Protein AF-A0AAW0XQN6-F1 (afdb_monomer_lite)

Secondary structure (DSSP, 8-state):
-HHHHHHHHHHHHHHHTS-------GGGSS--S--------TTTS-GGG-GGGTT----------SEEEE--SHHHHHHHHHHHHHHHHTT----EEEE-SSSSTT-

Foldseek 3Di:
DVVVVVVVVVVVVVVVPPDDPPPPPPVPPPCVDVPPDPDPDCVVPPLVPDPVCPPPDPDDDDDDFPEEAEALPPVRVVVQVVVVVVCVVVVHDGGYHYHHPDPDRPD

Organism: Cherax quadricarinatus (NCBI:txid27406)

Structure (mmCIF, N/CA/C/O backbone):
data_AF-A0AAW0XQN6-F1
#
_entry.id   AF-A0AAW0XQN6-F1
#
loop_
_atom_site.group_PDB
_atom_site.id
_atom_site.type_symbol
_atom_site.label_atom_id
_atom_site.label_alt_id
_atom_site.label_comp_id
_atom_site.label_asym_id
_atom_site.label_entity_id
_atom_site.label_seq_id
_atom_site.pdbx_PDB_ins_code
_atom_site.Cartn_x
_atom_site.Cartn_y
_atom_site.Cartn_z
_atom_site.occupancy
_atom_site.B_iso_or_equiv
_atom_site.auth_seq_id
_atom_site.auth_comp_id
_atom_site.auth_asym_id
_atom_site.auth_atom_id
_atom_site.pdbx_PDB_model_num
ATOM 1 N N . GLU A 1 1 ? 41.797 32.176 -82.105 1.00 59.88 1 GLU A N 1
ATOM 2 C CA . GLU A 1 1 ? 40.686 32.447 -81.159 1.00 59.88 1 GLU A CA 1
ATOM 3 C C . GLU A 1 1 ? 39.973 31.175 -80.688 1.00 59.88 1 GLU A C 1
ATOM 5 O O . GLU A 1 1 ? 39.744 31.022 -79.495 1.00 59.88 1 GLU A O 1
ATOM 10 N N . THR A 1 2 ? 39.721 30.202 -81.564 1.00 58.38 2 THR A N 1
ATOM 11 C CA . THR A 1 2 ? 39.067 28.918 -81.231 1.00 58.38 2 THR A CA 1
ATOM 12 C C . THR A 1 2 ? 39.858 27.998 -80.285 1.00 58.38 2 THR A C 1
ATOM 14 O O . THR A 1 2 ? 39.255 27.305 -79.468 1.00 58.38 2 THR A O 1
ATOM 17 N N . THR A 1 3 ? 41.195 28.023 -80.306 1.00 62.00 3 THR A N 1
ATOM 18 C CA . THR A 1 3 ? 42.032 27.161 -79.442 1.00 62.00 3 THR A CA 1
ATOM 19 C C . THR A 1 3 ? 41.991 27.561 -77.962 1.00 62.00 3 THR A C 1
ATOM 21 O O . THR A 1 3 ? 42.016 26.703 -77.084 1.00 62.00 3 THR A O 1
ATOM 24 N N . ILE A 1 4 ? 41.879 28.862 -77.672 1.00 65.88 4 ILE A N 1
ATOM 25 C CA . ILE A 1 4 ? 41.825 29.388 -76.296 1.00 65.88 4 ILE A CA 1
ATOM 26 C C . ILE A 1 4 ? 40.468 29.065 -75.656 1.00 65.88 4 ILE A C 1
ATOM 28 O O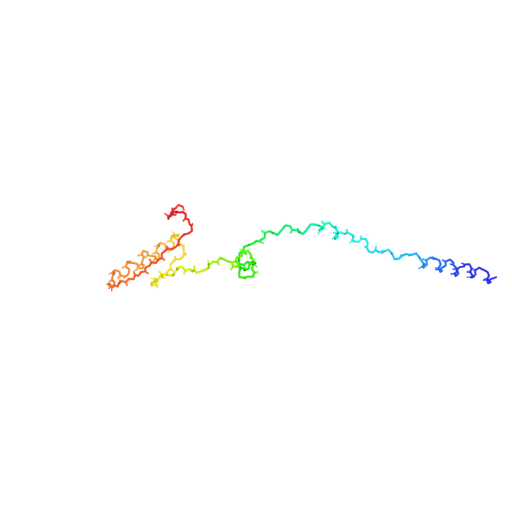 . ILE A 1 4 ? 40.409 28.695 -74.483 1.00 65.88 4 ILE A O 1
ATOM 32 N N . MET A 1 5 ? 39.384 29.120 -76.438 1.00 63.94 5 MET A N 1
ATOM 33 C CA . MET A 1 5 ? 38.059 28.692 -75.982 1.00 63.94 5 MET A CA 1
ATOM 34 C C . MET A 1 5 ? 38.003 27.188 -75.694 1.00 63.94 5 MET A C 1
ATOM 36 O O . MET A 1 5 ? 37.451 26.795 -74.670 1.00 63.94 5 MET A O 1
ATOM 40 N N . ALA A 1 6 ? 38.621 26.348 -76.532 1.00 66.38 6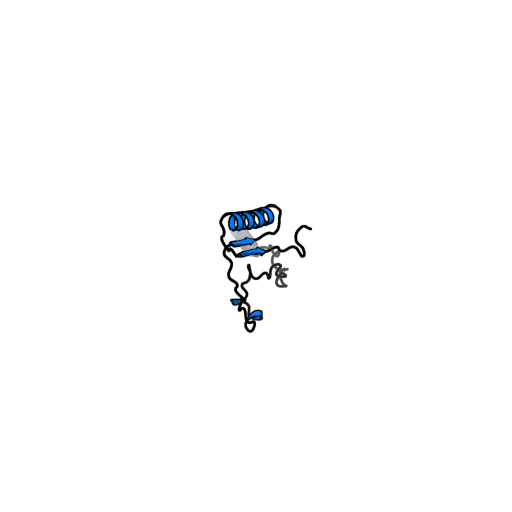 ALA A N 1
ATOM 41 C CA . ALA A 1 6 ? 38.684 24.904 -76.293 1.00 66.38 6 ALA A CA 1
ATOM 42 C C . ALA A 1 6 ? 39.463 24.558 -75.011 1.00 66.38 6 ALA A C 1
ATOM 44 O O . ALA A 1 6 ? 39.028 23.698 -74.244 1.00 66.38 6 ALA A O 1
ATOM 45 N N . LEU A 1 7 ? 40.567 25.269 -74.742 1.00 65.31 7 LEU A N 1
ATOM 46 C CA . LEU A 1 7 ? 41.340 25.095 -73.514 1.00 65.31 7 LEU A CA 1
ATOM 47 C C . LEU A 1 7 ? 40.525 25.511 -72.285 1.00 65.31 7 LEU A C 1
ATOM 49 O O . LEU A 1 7 ? 40.454 24.727 -71.349 1.00 65.31 7 LEU A O 1
ATOM 53 N N . MET A 1 8 ? 39.842 26.665 -72.311 1.00 62.81 8 MET A N 1
ATOM 54 C CA . MET A 1 8 ? 38.977 27.107 -71.204 1.00 62.81 8 MET A CA 1
ATOM 55 C C . MET A 1 8 ? 37.809 26.150 -70.936 1.00 62.81 8 MET A C 1
ATOM 57 O O . MET A 1 8 ? 37.506 25.864 -69.778 1.00 62.81 8 MET A O 1
ATOM 61 N N . VAL A 1 9 ? 37.158 25.620 -71.977 1.00 62.31 9 VAL A N 1
ATOM 62 C CA . VAL A 1 9 ? 36.059 24.652 -71.813 1.00 62.31 9 VAL A CA 1
ATOM 63 C C . VAL A 1 9 ? 36.582 23.336 -71.229 1.00 62.31 9 VAL A C 1
ATOM 65 O O . VAL A 1 9 ? 35.951 22.786 -70.327 1.00 62.31 9 VAL A O 1
ATOM 68 N N . ALA A 1 10 ? 37.761 22.871 -71.656 1.00 60.25 10 ALA A N 1
ATOM 69 C CA . ALA A 1 10 ? 38.395 21.672 -71.113 1.00 60.25 10 ALA A CA 1
ATOM 70 C C . ALA A 1 10 ? 38.799 21.834 -69.634 1.00 60.25 10 ALA A C 1
ATOM 72 O O . ALA A 1 10 ? 38.530 20.932 -68.839 1.00 60.25 10 ALA A O 1
ATOM 73 N N . THR A 1 11 ? 39.352 22.984 -69.219 1.00 56.62 11 THR A N 1
ATOM 74 C CA . THR A 1 11 ? 39.638 23.249 -67.793 1.00 56.62 11 THR A CA 1
ATOM 75 C C . THR A 1 11 ? 38.364 23.365 -66.961 1.00 56.62 11 THR A C 1
ATOM 77 O O . THR A 1 11 ? 38.328 22.881 -65.830 1.00 56.62 11 THR A O 1
ATOM 80 N N . THR A 1 12 ? 37.298 23.946 -67.520 1.00 56.66 12 THR A N 1
ATOM 81 C CA . THR A 1 12 ? 36.001 24.077 -66.831 1.00 56.66 12 THR A CA 1
ATOM 82 C C . THR A 1 12 ? 35.319 22.715 -66.648 1.00 56.66 12 THR A C 1
ATOM 84 O O . THR A 1 12 ? 34.687 22.470 -65.618 1.00 56.66 12 THR A O 1
ATOM 87 N N . LEU A 1 13 ? 35.485 21.792 -67.605 1.00 53.09 13 LEU A N 1
ATOM 88 C CA . LEU A 1 13 ? 34.953 20.429 -67.514 1.00 53.09 13 LEU A CA 1
ATOM 89 C C . LEU A 1 13 ? 35.741 19.561 -66.516 1.00 53.09 13 LEU A C 1
ATOM 91 O O . LEU A 1 13 ? 35.138 18.803 -65.757 1.00 53.09 13 LEU A O 1
ATOM 95 N N . LEU A 1 14 ? 37.070 19.709 -66.464 1.00 52.50 14 LEU A N 1
ATOM 96 C CA . LEU A 1 14 ? 37.938 18.989 -65.521 1.00 52.50 14 LEU A CA 1
ATOM 97 C C . LEU A 1 14 ? 37.752 19.446 -64.065 1.00 52.50 14 LEU A C 1
ATOM 99 O O . LEU A 1 14 ? 37.808 18.609 -63.165 1.00 52.50 14 LEU A O 1
ATOM 103 N N . LEU A 1 15 ? 37.448 20.728 -63.815 1.00 53.50 15 LEU A N 1
ATOM 104 C CA . LEU A 1 15 ? 37.136 21.211 -62.460 1.00 53.50 15 LEU A CA 1
ATOM 105 C C . LEU A 1 15 ? 35.786 20.695 -61.930 1.00 53.50 15 LEU A C 1
ATOM 107 O O . LEU A 1 15 ? 35.618 20.555 -60.721 1.00 53.50 15 LEU A O 1
ATOM 111 N N . ARG A 1 16 ? 34.830 20.371 -62.812 1.00 49.91 16 ARG A N 1
ATOM 112 C CA . ARG A 1 16 ? 33.520 19.806 -62.430 1.00 49.91 16 ARG A CA 1
ATOM 113 C C . ARG A 1 16 ? 33.559 18.316 -62.077 1.00 49.91 16 ARG A C 1
ATOM 115 O O . ARG A 1 16 ? 32.616 17.826 -61.464 1.00 49.91 16 ARG A O 1
ATOM 122 N N . ALA A 1 17 ? 34.638 17.608 -62.413 1.00 52.41 17 ALA A N 1
ATOM 123 C CA . ALA A 1 17 ? 34.847 16.206 -62.039 1.00 52.41 17 ALA A CA 1
ATOM 124 C C . ALA A 1 17 ? 35.481 16.036 -60.639 1.00 52.41 17 ALA A C 1
ATOM 126 O O . ALA A 1 17 ? 35.727 14.911 -60.190 1.00 52.41 17 ALA A O 1
ATOM 127 N N . ALA A 1 18 ? 35.742 17.137 -59.924 1.00 53.03 18 ALA A N 1
ATOM 128 C CA . ALA A 1 18 ? 36.247 17.123 -58.559 1.00 53.03 18 ALA A CA 1
ATOM 129 C C . ALA A 1 18 ? 35.138 16.709 -57.578 1.00 53.03 18 ALA A C 1
ATOM 131 O O . ALA A 1 18 ? 34.440 17.544 -57.022 1.00 53.03 18 ALA A O 1
ATOM 132 N N . ARG A 1 19 ? 35.017 15.383 -57.431 1.00 46.47 19 ARG A N 1
ATOM 133 C CA . ARG A 1 19 ? 34.607 14.580 -56.266 1.00 46.47 19 ARG A CA 1
ATOM 134 C C . ARG A 1 19 ? 33.441 15.125 -55.423 1.00 46.47 19 ARG A C 1
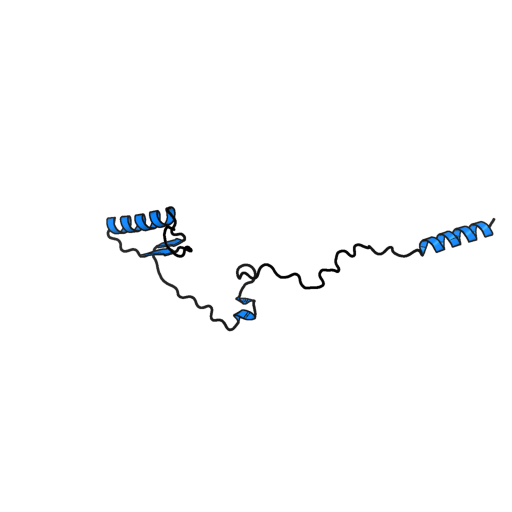ATOM 136 O O . ARG A 1 19 ? 33.575 16.196 -54.839 1.00 46.47 19 ARG A O 1
ATOM 143 N N . PRO A 1 20 ? 32.371 14.339 -55.182 1.00 45.69 20 PRO A N 1
ATOM 144 C CA . PRO A 1 20 ? 31.496 14.646 -54.062 1.00 45.69 20 PRO A CA 1
ATOM 145 C C . PRO A 1 20 ? 32.372 14.668 -52.807 1.00 45.69 20 PRO A C 1
ATOM 147 O O . PRO A 1 20 ? 32.974 13.656 -52.436 1.00 45.69 20 PRO A O 1
ATOM 150 N N . VAL A 1 21 ? 32.498 15.840 -52.186 1.00 54.47 21 VAL A N 1
ATOM 151 C CA . VAL A 1 21 ? 32.988 15.953 -50.817 1.00 54.47 21 VAL A CA 1
ATOM 152 C C . VAL A 1 21 ? 31.885 15.315 -49.994 1.00 54.47 21 VAL A C 1
ATOM 154 O O . VAL A 1 21 ? 30.929 15.970 -49.598 1.00 54.47 21 VAL A O 1
ATOM 157 N N . GLY A 1 22 ? 31.944 13.986 -49.893 1.00 46.81 22 GLY A N 1
ATOM 158 C CA . GLY A 1 22 ? 31.003 13.213 -49.112 1.00 46.81 22 GLY A CA 1
ATOM 159 C C . GLY A 1 22 ? 30.976 13.809 -47.721 1.00 46.81 22 GLY A C 1
ATOM 160 O O . GLY A 1 22 ? 32.041 14.036 -47.148 1.00 46.81 22 GLY A O 1
ATOM 161 N N . ASP A 1 23 ? 29.774 14.091 -47.230 1.00 48.44 23 ASP A N 1
ATOM 162 C CA . ASP A 1 23 ? 29.521 14.624 -45.902 1.00 48.44 23 ASP A CA 1
ATOM 163 C C . ASP A 1 23 ? 30.387 13.893 -44.869 1.00 48.44 23 ASP A C 1
ATOM 165 O O . ASP A 1 23 ? 30.089 12.777 -44.428 1.00 48.44 23 ASP A O 1
ATOM 169 N N . VAL A 1 24 ? 31.500 14.515 -44.471 1.00 50.22 24 VAL A N 1
ATOM 170 C CA . VAL A 1 24 ? 32.342 14.038 -43.373 1.00 50.22 24 VAL A CA 1
ATOM 171 C C . VAL A 1 24 ? 31.697 14.502 -42.073 1.00 50.22 24 VAL A C 1
ATOM 173 O O . VAL A 1 24 ? 32.287 15.198 -41.258 1.00 50.22 24 VAL A O 1
ATOM 176 N N . VAL A 1 25 ? 30.464 14.061 -41.850 1.00 47.53 25 VAL A N 1
ATOM 177 C CA . VAL A 1 25 ? 29.894 13.929 -40.511 1.00 47.53 25 VAL A CA 1
ATOM 178 C C . VAL A 1 25 ? 29.966 12.442 -40.167 1.00 47.53 25 VAL A C 1
ATOM 180 O O . VAL A 1 25 ? 28.980 11.723 -40.037 1.00 47.53 25 VAL A O 1
ATOM 183 N N . LYS A 1 26 ? 31.204 11.941 -40.047 1.00 46.78 26 LYS A N 1
ATOM 184 C CA . LYS A 1 26 ? 31.527 10.597 -39.535 1.00 46.78 26 LYS A CA 1
ATOM 185 C C . LYS A 1 26 ? 31.421 10.523 -38.002 1.00 46.78 26 LYS A C 1
ATOM 187 O O . LYS A 1 26 ? 32.092 9.708 -37.380 1.00 46.78 26 LYS A O 1
ATOM 192 N N . THR A 1 27 ? 30.563 11.311 -37.360 1.00 48.59 27 THR A N 1
ATOM 193 C CA . THR A 1 27 ? 30.347 11.233 -35.902 1.00 48.59 27 THR A CA 1
ATOM 194 C C . THR A 1 27 ? 29.419 10.095 -35.474 1.00 48.59 27 THR A C 1
ATOM 196 O O . THR A 1 27 ? 29.252 9.871 -34.281 1.00 48.59 27 THR A O 1
ATOM 199 N N . ARG A 1 28 ? 28.854 9.302 -36.400 1.00 48.03 28 ARG A N 1
ATOM 200 C CA . ARG A 1 28 ? 27.905 8.225 -36.043 1.00 48.03 28 ARG A CA 1
ATOM 201 C C . ARG A 1 28 ? 28.483 6.805 -35.968 1.00 48.03 28 ARG A C 1
ATOM 203 O O . ARG A 1 28 ? 27.728 5.866 -35.749 1.00 48.03 28 ARG A O 1
ATOM 210 N N . ARG A 1 29 ? 29.795 6.607 -36.156 1.00 44.38 29 ARG A N 1
ATOM 211 C CA . ARG A 1 29 ? 30.392 5.255 -36.293 1.00 44.38 29 ARG A CA 1
ATOM 212 C C . ARG A 1 29 ? 31.088 4.672 -35.055 1.00 44.38 29 ARG A C 1
ATOM 214 O O . ARG A 1 29 ? 31.632 3.582 -35.159 1.00 44.38 29 ARG A O 1
ATOM 221 N N . TYR A 1 30 ? 30.998 5.311 -33.887 1.00 46.38 30 TYR A N 1
ATOM 222 C CA . TYR A 1 30 ? 31.496 4.734 -32.622 1.00 46.38 30 TYR A CA 1
ATOM 223 C C . TYR A 1 30 ? 30.405 4.159 -31.703 1.00 46.38 30 TYR A C 1
ATOM 225 O O . TYR A 1 30 ? 30.703 3.745 -30.590 1.00 46.38 30 TYR A O 1
ATOM 233 N N . LEU A 1 31 ? 29.154 4.038 -32.161 1.00 56.00 31 LEU A N 1
ATOM 234 C CA . LEU A 1 31 ? 28.120 3.250 -31.463 1.00 56.00 31 LEU A CA 1
ATOM 235 C C . LEU A 1 31 ? 28.130 1.783 -31.936 1.00 56.00 31 LEU A C 1
ATOM 237 O O . LEU A 1 31 ? 27.091 1.171 -32.153 1.00 56.00 31 LEU A O 1
ATOM 241 N N . GLY A 1 32 ? 29.332 1.239 -32.150 1.00 50.06 32 GLY A N 1
ATOM 242 C CA . GLY A 1 32 ? 29.583 -0.137 -32.594 1.00 50.06 32 GLY A CA 1
ATOM 243 C C . GLY A 1 32 ? 29.515 -1.188 -31.481 1.00 50.06 32 GLY A C 1
ATOM 244 O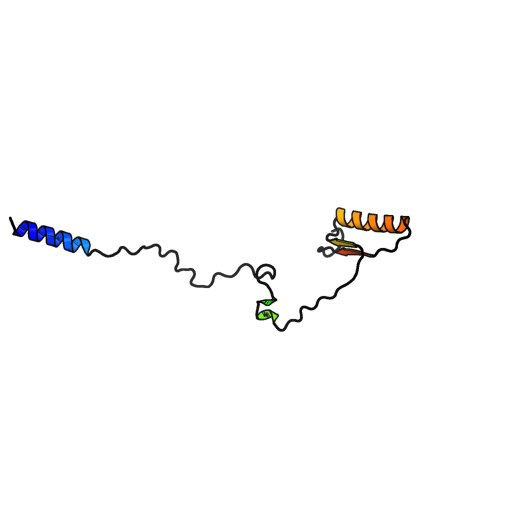 O . GLY A 1 32 ? 29.720 -2.366 -31.744 1.00 50.06 32 GLY A O 1
ATOM 245 N N . SER A 1 33 ? 29.187 -0.795 -30.252 1.00 59.16 33 SER A N 1
ATOM 246 C CA . SER A 1 33 ? 28.617 -1.698 -29.255 1.00 59.16 33 SER A CA 1
ATOM 247 C C . SER A 1 33 ? 27.234 -1.164 -28.931 1.00 59.16 33 SER A C 1
ATOM 249 O O . SER A 1 33 ? 27.126 0.018 -28.596 1.00 59.16 33 SER A O 1
ATOM 251 N N . ALA A 1 34 ? 26.199 -2.000 -29.030 1.00 65.88 34 ALA A N 1
ATOM 252 C CA . ALA A 1 34 ? 24.863 -1.680 -28.539 1.00 65.88 34 ALA A CA 1
ATOM 253 C C . ALA A 1 34 ? 24.989 -0.957 -27.187 1.00 65.88 34 ALA A C 1
ATOM 255 O O . ALA A 1 34 ? 25.524 -1.527 -26.234 1.00 65.88 34 ALA A O 1
ATOM 256 N N . ALA A 1 35 ? 24.622 0.327 -27.136 1.00 72.00 35 ALA A N 1
ATOM 257 C CA . ALA A 1 35 ? 24.788 1.130 -25.932 1.00 72.00 35 ALA A CA 1
ATOM 258 C C . ALA A 1 35 ? 24.151 0.388 -24.749 1.00 72.00 35 ALA A C 1
ATOM 260 O O . ALA A 1 35 ? 23.044 -0.145 -24.879 1.00 72.00 35 ALA A O 1
ATOM 261 N N . LYS A 1 36 ? 24.860 0.301 -23.614 1.00 78.62 36 LYS A N 1
ATOM 262 C CA . LYS A 1 36 ? 24.355 -0.420 -22.439 1.00 78.62 36 LYS A CA 1
ATOM 263 C C . LYS A 1 36 ? 22.989 0.150 -22.063 1.00 78.62 36 LYS A C 1
ATOM 265 O O . LYS A 1 36 ? 22.855 1.342 -21.793 1.00 78.62 36 LYS A O 1
ATOM 270 N N . ARG A 1 37 ? 21.969 -0.708 -22.069 1.00 82.12 37 ARG A N 1
ATOM 271 C CA . ARG A 1 37 ? 20.596 -0.314 -21.756 1.00 82.12 37 ARG A CA 1
ATOM 272 C C . ARG A 1 37 ? 20.503 0.022 -20.265 1.00 82.12 37 ARG A C 1
ATOM 274 O O . ARG A 1 37 ? 20.680 -0.862 -19.435 1.00 82.12 37 ARG A O 1
ATOM 281 N N . ILE A 1 38 ? 20.242 1.290 -19.943 1.00 89.56 38 ILE A N 1
ATOM 282 C CA . ILE A 1 38 ? 20.232 1.800 -18.558 1.00 89.56 38 ILE A CA 1
ATOM 283 C C . ILE A 1 38 ? 19.020 1.272 -17.779 1.00 89.56 38 ILE A C 1
ATOM 285 O O . ILE A 1 38 ? 19.142 0.919 -16.611 1.00 89.56 38 ILE A O 1
ATOM 289 N N . THR A 1 39 ? 17.853 1.185 -18.426 1.00 89.69 39 THR A N 1
ATOM 290 C CA . THR A 1 39 ? 16.619 0.719 -17.784 1.00 89.69 39 THR A CA 1
ATOM 291 C C . THR A 1 39 ? 16.243 -0.694 -18.215 1.00 89.69 39 THR A C 1
ATOM 293 O O . THR A 1 39 ? 16.257 -1.049 -19.394 1.00 89.69 39 THR A O 1
ATOM 296 N N . THR A 1 40 ? 15.902 -1.512 -17.229 1.00 91.62 40 THR A N 1
ATOM 297 C CA . THR A 1 40 ? 15.347 -2.863 -17.395 1.00 91.62 40 THR A CA 1
ATOM 298 C C . THR A 1 40 ? 14.099 -3.061 -16.534 1.00 91.62 40 THR A C 1
ATOM 300 O O . THR A 1 40 ? 13.611 -4.181 -16.401 1.00 91.62 40 THR A O 1
ATOM 303 N N . HIS A 1 41 ? 13.595 -1.979 -15.928 1.00 94.56 41 HIS A N 1
ATOM 304 C CA . HIS A 1 41 ? 12.474 -2.031 -15.003 1.00 94.56 41 HIS A CA 1
ATOM 305 C C . HIS A 1 41 ? 11.201 -2.474 -15.729 1.00 94.56 41 HIS A C 1
ATOM 307 O O . HIS A 1 41 ? 10.939 -2.057 -16.858 1.00 94.56 41 HIS A O 1
ATOM 313 N N . TYR A 1 42 ? 10.391 -3.292 -15.062 1.00 94.69 42 TYR A N 1
ATOM 314 C CA . TYR A 1 42 ? 9.232 -3.951 -15.668 1.00 94.69 42 TYR A CA 1
ATOM 315 C C . TYR A 1 42 ? 8.117 -2.988 -16.100 1.00 94.69 42 TYR A C 1
ATOM 317 O O . TYR A 1 42 ? 7.299 -3.343 -16.936 1.00 94.69 42 TYR A O 1
ATOM 325 N N . THR A 1 43 ? 8.092 -1.764 -15.566 1.00 94.88 43 THR A N 1
ATOM 326 C CA . THR A 1 43 ? 7.166 -0.711 -16.027 1.00 94.88 43 THR A CA 1
ATOM 327 C C . THR A 1 43 ? 7.564 -0.114 -17.375 1.00 94.88 43 THR A C 1
ATOM 329 O O . THR A 1 43 ? 6.722 0.462 -18.050 1.00 94.88 43 THR A O 1
ATOM 332 N N . VAL A 1 44 ? 8.837 -0.229 -17.766 1.00 93.81 44 VAL A N 1
ATOM 333 C CA . VAL A 1 44 ? 9.345 0.247 -19.062 1.00 93.81 44 VAL A CA 1
ATOM 334 C C . VAL A 1 44 ? 9.433 -0.905 -20.060 1.00 93.81 44 VAL A C 1
ATOM 336 O O . VAL A 1 44 ? 9.150 -0.723 -21.239 1.00 93.81 44 VAL A O 1
ATOM 339 N N . ILE A 1 45 ? 9.832 -2.092 -19.596 1.00 91.56 45 ILE A N 1
ATOM 340 C CA . ILE A 1 45 ? 9.918 -3.314 -20.402 1.00 91.56 45 ILE A CA 1
ATOM 341 C C . ILE A 1 45 ? 9.059 -4.386 -19.718 1.00 91.56 45 ILE A C 1
ATOM 343 O O . ILE A 1 45 ? 9.544 -5.037 -18.788 1.00 91.56 45 ILE A O 1
ATOM 347 N N . PRO A 1 46 ? 7.792 -4.556 -20.137 1.00 94.75 46 PRO A N 1
ATOM 348 C CA . PRO A 1 46 ? 6.862 -5.495 -19.516 1.00 94.75 46 PRO A CA 1
ATOM 349 C C . PRO A 1 46 ? 7.385 -6.932 -19.516 1.00 94.75 46 PRO A C 1
ATOM 351 O O . PRO A 1 46 ? 7.896 -7.422 -20.527 1.00 94.75 46 PRO A O 1
ATOM 354 N N . ARG A 1 47 ? 7.218 -7.626 -18.383 1.00 94.75 47 ARG A N 1
ATOM 355 C CA . ARG A 1 47 ? 7.702 -9.007 -18.197 1.00 94.75 47 ARG A CA 1
ATOM 356 C C . ARG A 1 47 ? 7.005 -10.002 -19.126 1.00 94.75 47 ARG A C 1
ATOM 358 O O . ARG A 1 47 ? 7.652 -10.941 -19.560 1.00 94.75 47 ARG A O 1
ATOM 365 N N . GLU A 1 48 ? 5.746 -9.753 -19.493 1.00 92.50 48 GLU A N 1
ATOM 366 C CA . GLU A 1 48 ? 4.966 -10.597 -20.418 1.00 92.50 48 GLU A CA 1
ATOM 367 C C . GLU A 1 48 ? 5.643 -10.759 -21.786 1.00 92.50 48 GLU A C 1
ATOM 369 O O . GLU A 1 48 ? 5.585 -11.817 -22.405 1.00 92.50 48 GLU A O 1
ATOM 374 N N . THR A 1 49 ? 6.307 -9.701 -22.259 1.00 90.81 49 THR A N 1
ATOM 375 C CA . THR A 1 49 ? 6.991 -9.687 -23.562 1.00 90.81 49 THR A CA 1
ATOM 376 C C . THR A 1 49 ? 8.419 -10.225 -23.495 1.00 90.81 49 THR A C 1
ATOM 378 O O . THR A 1 49 ? 9.040 -10.497 -24.524 1.00 90.81 49 THR A O 1
ATOM 381 N N . ASP A 1 50 ? 8.969 -10.367 -22.290 1.00 93.25 50 ASP A N 1
ATOM 382 C CA . ASP A 1 50 ? 10.362 -10.722 -22.086 1.00 93.25 50 ASP A CA 1
ATOM 383 C C . ASP A 1 50 ? 10.517 -12.238 -21.935 1.00 93.25 50 ASP A C 1
ATOM 385 O O . ASP A 1 50 ? 10.101 -12.844 -20.950 1.00 93.25 50 ASP A O 1
ATOM 389 N N . SER A 1 51 ? 11.210 -12.840 -22.905 1.00 93.75 51 SER A N 1
ATOM 390 C CA . SER A 1 51 ? 11.549 -14.268 -22.940 1.00 93.75 51 SER A CA 1
ATOM 391 C C . SER A 1 51 ? 12.128 -14.841 -21.639 1.00 93.75 51 SER A C 1
ATOM 393 O O . SER A 1 51 ? 11.993 -16.040 -21.404 1.00 93.75 51 SER A O 1
ATOM 395 N N . ARG A 1 52 ? 12.764 -14.007 -20.805 1.00 93.56 52 ARG A N 1
ATOM 396 C CA . ARG A 1 52 ? 13.369 -14.400 -19.524 1.00 93.56 52 ARG A CA 1
ATOM 397 C C . ARG A 1 52 ? 12.342 -14.767 -18.450 1.00 93.56 52 ARG A C 1
ATOM 399 O O . ARG A 1 52 ? 12.723 -15.393 -17.471 1.00 93.56 52 ARG A O 1
ATOM 406 N N . TRP A 1 53 ? 11.083 -14.363 -18.614 1.00 94.69 53 TRP A N 1
ATOM 407 C CA . TRP A 1 53 ? 10.020 -14.544 -17.620 1.00 94.69 53 TRP A CA 1
ATOM 408 C C . TRP A 1 53 ? 8.951 -15.562 -18.041 1.00 94.69 53 TRP A C 1
ATOM 410 O O . TRP A 1 53 ? 7.972 -15.718 -17.324 1.00 94.69 53 TRP A O 1
ATOM 420 N N . ARG A 1 54 ? 9.117 -16.262 -19.174 1.00 91.44 54 ARG A N 1
ATOM 421 C CA . ARG A 1 54 ? 8.079 -17.155 -19.733 1.00 91.44 54 ARG A CA 1
ATOM 422 C C . ARG A 1 54 ? 7.639 -18.282 -18.802 1.00 91.44 54 ARG A C 1
ATOM 424 O O . ARG A 1 54 ? 6.463 -18.616 -18.795 1.00 91.44 54 ARG A O 1
ATOM 431 N N . ASP A 1 55 ? 8.574 -18.842 -18.046 1.00 94.62 55 ASP A N 1
ATOM 432 C CA . ASP A 1 55 ? 8.332 -20.012 -17.194 1.00 94.62 55 ASP A CA 1
ATOM 433 C C . ASP A 1 55 ? 8.133 -19.622 -15.717 1.00 94.62 55 ASP A C 1
ATOM 435 O O . ASP A 1 55 ? 8.125 -20.479 -14.836 1.00 94.62 55 ASP A O 1
ATOM 439 N N . VAL A 1 56 ? 8.019 -18.319 -15.430 1.00 94.00 56 VAL A N 1
ATOM 440 C CA . VAL A 1 56 ? 7.789 -17.801 -14.079 1.00 94.00 56 VAL A CA 1
ATOM 441 C C . VAL A 1 56 ? 6.292 -17.639 -13.872 1.00 94.00 56 VAL A C 1
ATOM 443 O O . VAL A 1 56 ? 5.654 -16.838 -14.555 1.00 94.00 56 VAL A O 1
ATOM 446 N N . ASP A 1 57 ? 5.749 -18.364 -12.901 1.00 93.56 57 ASP A N 1
ATOM 447 C CA . ASP A 1 57 ? 4.381 -18.145 -12.452 1.00 93.56 57 ASP A CA 1
ATOM 448 C C . ASP A 1 57 ? 4.260 -16.768 -11.777 1.00 93.56 57 ASP A C 1
ATOM 450 O O . ASP A 1 57 ? 5.049 -16.404 -10.901 1.00 93.56 57 ASP A O 1
ATOM 454 N N . MET A 1 58 ? 3.293 -15.980 -12.241 1.00 91.94 58 MET A N 1
ATOM 455 C CA . MET A 1 58 ? 3.057 -14.599 -11.818 1.00 91.94 58 MET A CA 1
ATOM 456 C C . MET A 1 58 ? 1.785 -14.461 -10.974 1.00 91.94 58 MET A C 1
ATOM 458 O O . MET A 1 58 ? 1.349 -13.331 -10.725 1.00 91.94 58 MET A O 1
ATOM 462 N N . GLU A 1 59 ? 1.188 -15.575 -10.540 1.00 95.12 59 GLU A N 1
ATOM 463 C CA . GLU A 1 59 ? 0.055 -15.561 -9.622 1.00 95.12 59 GLU A CA 1
ATOM 464 C C . GLU A 1 59 ? 0.396 -14.779 -8.340 1.00 95.12 59 GLU A C 1
ATOM 466 O O . GLU A 1 59 ? 1.478 -14.892 -7.757 1.00 95.12 59 GLU A O 1
ATOM 471 N N . ARG A 1 60 ? -0.530 -13.914 -7.914 1.00 95.62 60 ARG A N 1
ATOM 472 C CA . ARG A 1 60 ? -0.379 -13.077 -6.720 1.00 95.62 60 ARG A CA 1
ATOM 473 C C . ARG A 1 60 ? -1.394 -13.510 -5.681 1.00 95.62 60 ARG A C 1
ATOM 475 O O . ARG A 1 60 ? -2.580 -13.591 -5.981 1.00 95.62 60 ARG A O 1
ATOM 482 N N . CYS A 1 61 ? -0.934 -13.688 -4.447 1.00 93.44 61 CYS A N 1
ATOM 483 C CA . CYS A 1 61 ? -1.833 -13.807 -3.307 1.00 93.44 61 CYS A CA 1
ATOM 484 C C . CYS A 1 61 ? -2.673 -12.525 -3.183 1.00 93.44 61 CYS A C 1
ATOM 486 O O . CYS A 1 61 ? -2.139 -11.416 -3.282 1.00 93.44 61 CYS A O 1
ATOM 488 N N . ALA A 1 62 ? -3.977 -12.692 -2.982 1.00 95.31 62 ALA A N 1
ATOM 489 C CA . ALA A 1 62 ? -4.921 -11.611 -2.756 1.00 95.31 62 ALA A CA 1
ATOM 490 C C . ALA A 1 62 ? -5.518 -11.735 -1.353 1.00 95.31 62 ALA A C 1
ATOM 492 O O . ALA A 1 62 ? -5.717 -12.837 -0.845 1.00 95.31 62 ALA A O 1
ATOM 493 N N . ASP A 1 63 ? -5.817 -10.593 -0.745 1.00 96.12 63 ASP A N 1
ATOM 494 C CA . ASP A 1 63 ? -6.393 -10.510 0.590 1.00 96.12 63 ASP A CA 1
ATOM 495 C C . ASP A 1 63 ? -7.419 -9.364 0.645 1.00 96.12 63 ASP A C 1
ATOM 497 O O . ASP A 1 63 ? -7.273 -8.370 -0.068 1.00 96.12 63 ASP A O 1
ATOM 501 N N . ASN A 1 64 ? -8.474 -9.504 1.452 1.00 97.06 64 ASN A N 1
ATOM 502 C CA . ASN A 1 64 ? -9.622 -8.587 1.456 1.00 97.06 64 ASN A CA 1
ATOM 503 C C . ASN A 1 64 ? -9.584 -7.634 2.652 1.00 97.06 64 ASN A C 1
ATOM 505 O O . ASN A 1 64 ? -9.606 -8.089 3.791 1.00 97.06 64 ASN A O 1
ATOM 509 N N . ALA A 1 65 ? -9.607 -6.326 2.422 1.00 97.38 65 ALA A N 1
ATOM 510 C CA . ALA A 1 65 ? -9.709 -5.314 3.474 1.00 97.38 65 ALA A CA 1
ATOM 511 C C . ALA A 1 65 ? -10.769 -4.268 3.106 1.00 97.38 65 ALA A C 1
ATOM 513 O O . ALA A 1 65 ? -10.983 -4.006 1.923 1.00 97.38 65 ALA A O 1
ATOM 514 N N . ASP A 1 66 ? -11.397 -3.649 4.106 1.00 97.62 66 ASP A N 1
ATOM 515 C CA . ASP A 1 66 ? -12.366 -2.568 3.881 1.00 97.62 66 ASP A CA 1
ATOM 516 C C . ASP A 1 66 ? -11.658 -1.277 3.472 1.00 97.62 66 ASP A C 1
ATOM 518 O O . ASP A 1 66 ? -12.139 -0.516 2.633 1.00 97.62 66 ASP A O 1
ATOM 522 N N . VAL A 1 67 ? -10.488 -1.032 4.071 1.00 97.56 67 VAL A N 1
ATOM 523 C CA . VAL A 1 67 ? -9.652 0.128 3.774 1.00 97.56 67 VAL A CA 1
ATOM 524 C C . VAL A 1 67 ? -8.194 -0.302 3.674 1.00 97.56 67 VAL A C 1
ATOM 526 O O . VAL A 1 67 ? -7.653 -0.929 4.584 1.00 97.56 67 VAL A O 1
ATOM 529 N N . VAL A 1 68 ? -7.540 0.088 2.579 1.00 97.88 68 VAL A N 1
ATOM 530 C CA . VAL A 1 68 ? -6.097 -0.078 2.371 1.00 97.88 68 VAL A CA 1
ATOM 531 C C . VAL A 1 68 ? -5.441 1.300 2.343 1.00 97.88 68 VAL A C 1
ATOM 533 O O . VAL A 1 68 ? -5.849 2.171 1.577 1.00 97.88 68 VAL A O 1
ATOM 536 N N . ILE A 1 69 ? -4.417 1.495 3.169 1.00 97.75 69 ILE A N 1
ATOM 537 C CA . ILE A 1 69 ? -3.641 2.733 3.268 1.00 97.75 69 ILE A CA 1
ATOM 538 C C . ILE A 1 69 ? -2.210 2.433 2.826 1.00 97.75 69 ILE A C 1
ATOM 540 O O . ILE A 1 69 ? -1.560 1.538 3.361 1.00 97.75 69 ILE A O 1
ATOM 544 N N . VAL A 1 70 ? -1.715 3.191 1.847 1.00 97.06 70 VAL A N 1
ATOM 545 C CA . VAL A 1 70 ? -0.351 3.058 1.319 1.00 97.06 70 VAL A CA 1
ATOM 546 C C . VAL A 1 70 ? 0.491 4.229 1.823 1.00 97.06 70 VAL A C 1
ATOM 548 O O . VAL A 1 70 ? 0.261 5.374 1.438 1.00 97.06 70 VAL A O 1
ATOM 551 N N . GLY A 1 71 ? 1.462 3.926 2.677 1.00 95.56 71 GLY A N 1
ATOM 552 C CA . GLY A 1 71 ? 2.351 4.860 3.360 1.00 95.56 71 GLY A CA 1
ATOM 553 C C . GLY A 1 71 ? 2.064 4.935 4.862 1.00 95.56 71 GLY A C 1
ATOM 554 O O . GLY A 1 71 ? 1.044 5.475 5.278 1.00 95.56 71 GLY A O 1
ATOM 555 N N . GLY A 1 72 ? 2.997 4.458 5.681 1.00 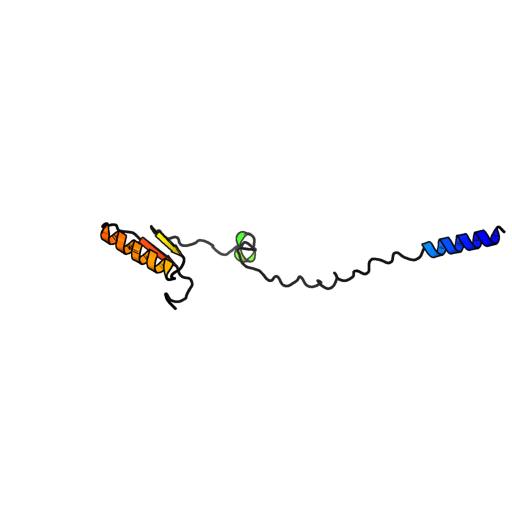95.25 72 GLY A N 1
ATOM 556 C CA . GLY A 1 72 ? 3.020 4.494 7.146 1.00 95.25 72 GLY A CA 1
ATOM 557 C C . GLY A 1 72 ? 3.644 5.759 7.742 1.00 95.25 72 GLY A C 1
ATOM 558 O O . GLY A 1 72 ? 4.149 5.726 8.858 1.00 95.25 72 GLY A O 1
ATOM 559 N N . GLY A 1 73 ? 3.621 6.880 7.017 1.00 94.69 73 GLY A N 1
ATOM 560 C CA . GLY A 1 73 ? 4.028 8.183 7.551 1.00 94.69 73 GLY A CA 1
ATOM 561 C C . GLY A 1 73 ? 2.982 8.800 8.498 1.00 94.69 73 GLY A C 1
ATOM 562 O O . GLY A 1 73 ? 1.937 8.195 8.758 1.00 94.69 73 GLY A O 1
ATOM 563 N N . PRO A 1 74 ? 3.186 10.052 8.959 1.00 95.81 74 PRO A N 1
ATOM 564 C CA . PRO A 1 74 ? 2.279 10.715 9.902 1.00 95.81 74 PRO A CA 1
ATOM 565 C C . PRO A 1 74 ? 0.822 10.752 9.428 1.00 95.81 74 PRO A C 1
ATOM 567 O O . PRO A 1 74 ? -0.093 10.520 10.212 1.00 95.81 74 PRO A O 1
ATOM 570 N N . ALA A 1 75 ? 0.601 10.990 8.132 1.00 96.50 75 ALA A N 1
ATOM 571 C CA . ALA A 1 75 ? -0.737 11.038 7.550 1.00 96.50 75 ALA A CA 1
ATOM 572 C C . ALA A 1 75 ? -1.421 9.660 7.522 1.00 96.50 75 ALA A C 1
ATOM 574 O O . ALA A 1 75 ? -2.580 9.544 7.915 1.00 96.50 75 ALA A O 1
ATOM 575 N N . GLY A 1 76 ? -0.711 8.614 7.085 1.00 96.44 76 GLY A N 1
ATOM 576 C CA . GLY A 1 76 ? -1.280 7.270 6.967 1.00 96.44 76 GLY A CA 1
ATOM 577 C C . GLY A 1 76 ? -1.551 6.622 8.321 1.00 96.44 76 GLY A C 1
ATOM 578 O O . GLY A 1 76 ? -2.613 6.029 8.519 1.00 96.44 76 GLY A O 1
ATOM 579 N N . LEU A 1 77 ? -0.650 6.814 9.290 1.00 96.44 77 LEU A N 1
ATOM 580 C CA . LEU A 1 77 ? -0.865 6.374 10.669 1.00 96.44 77 LEU A CA 1
ATOM 581 C C . LEU A 1 77 ? -2.021 7.132 11.326 1.00 96.44 77 LEU A C 1
ATOM 583 O O . LEU A 1 77 ? -2.900 6.498 11.909 1.00 96.44 77 LEU A O 1
ATOM 587 N N . ALA A 1 78 ? -2.085 8.461 11.183 1.00 97.38 78 ALA A N 1
ATOM 588 C CA . ALA A 1 78 ? -3.194 9.248 11.721 1.00 97.38 78 ALA A CA 1
ATOM 589 C C . ALA A 1 78 ? -4.546 8.814 11.131 1.00 97.38 78 ALA A C 1
ATOM 591 O O . ALA A 1 78 ? -5.513 8.653 11.876 1.00 97.38 78 ALA A O 1
ATOM 592 N N . ALA A 1 79 ? -4.609 8.569 9.818 1.00 97.88 79 ALA A N 1
ATOM 593 C CA . ALA A 1 79 ? -5.812 8.073 9.156 1.00 97.88 79 ALA A CA 1
ATOM 594 C C . ALA A 1 79 ? -6.213 6.681 9.670 1.00 97.88 79 ALA A C 1
ATOM 596 O O . ALA A 1 79 ? -7.369 6.480 10.037 1.00 97.88 79 ALA A O 1
ATOM 597 N N . SER A 1 80 ? -5.259 5.750 9.765 1.00 97.56 80 SER A N 1
ATOM 598 C CA . SER A 1 80 ? -5.497 4.386 10.261 1.00 97.56 80 SER A CA 1
ATOM 599 C C . SER A 1 80 ? -6.037 4.395 11.691 1.00 97.56 80 SER A C 1
ATOM 601 O O . SER A 1 80 ? -7.070 3.794 11.980 1.00 97.56 80 SER A O 1
ATOM 603 N N . ILE A 1 81 ? -5.371 5.137 12.583 1.00 97.00 81 ILE A N 1
ATOM 604 C CA . ILE A 1 81 ? -5.768 5.274 13.987 1.00 97.00 81 ILE A CA 1
ATOM 605 C C . ILE A 1 81 ? -7.163 5.891 14.077 1.00 97.00 81 ILE A C 1
ATOM 607 O O . ILE A 1 81 ? -8.017 5.384 14.807 1.00 97.00 81 ILE A O 1
ATOM 611 N N . ARG A 1 82 ? -7.425 6.962 13.318 1.00 98.12 82 ARG A N 1
ATOM 612 C CA . ARG A 1 82 ? -8.720 7.644 13.355 1.00 98.12 82 ARG A CA 1
ATOM 613 C C . ARG A 1 82 ? -9.854 6.762 12.838 1.00 98.12 82 ARG A C 1
ATOM 615 O O . ARG A 1 82 ? -10.939 6.798 13.412 1.00 98.12 82 ARG A O 1
ATOM 622 N N . LEU A 1 83 ? -9.614 5.959 11.803 1.00 98.06 83 LEU A N 1
ATOM 623 C CA . LEU A 1 83 ? -10.596 5.003 11.286 1.00 98.06 83 LEU A CA 1
ATOM 624 C C . LEU A 1 83 ? -10.959 3.948 12.330 1.00 98.06 83 LEU A C 1
ATOM 626 O O . LEU A 1 83 ? -12.141 3.725 12.569 1.00 98.06 83 LEU A O 1
ATOM 630 N N . MET A 1 84 ? -9.968 3.357 13.002 1.00 97.75 84 MET A N 1
ATOM 631 C CA . MET A 1 84 ? -10.226 2.358 14.045 1.00 97.75 84 MET A CA 1
ATOM 632 C C . MET A 1 84 ? -10.946 2.953 15.262 1.00 97.75 84 MET A C 1
ATOM 634 O O . MET A 1 84 ? -11.815 2.303 15.838 1.00 97.75 84 MET A O 1
ATOM 638 N N . GLN A 1 85 ? -10.627 4.198 15.638 1.00 98.44 85 GLN A N 1
ATOM 639 C CA . GLN A 1 85 ? -11.364 4.924 16.678 1.00 98.44 85 GLN A CA 1
ATOM 640 C C . GLN A 1 85 ? -12.838 5.104 16.298 1.00 98.44 85 GLN A C 1
ATOM 642 O O . GLN A 1 85 ? -13.711 4.736 17.073 1.00 98.44 85 GLN A O 1
ATOM 647 N N . LEU A 1 86 ? -13.120 5.603 15.089 1.00 98.25 86 LEU A N 1
ATOM 648 C CA . LEU A 1 86 ? -14.493 5.778 14.605 1.00 98.25 86 LEU A CA 1
ATOM 649 C C . LEU A 1 86 ? -15.242 4.445 14.499 1.00 98.25 86 LEU A C 1
ATOM 651 O O . LEU A 1 86 ? -16.419 4.372 14.837 1.00 98.25 86 LEU A O 1
ATOM 655 N N . ALA A 1 87 ? -14.574 3.382 14.053 1.00 98.06 87 ALA A N 1
ATOM 656 C CA . ALA A 1 87 ? 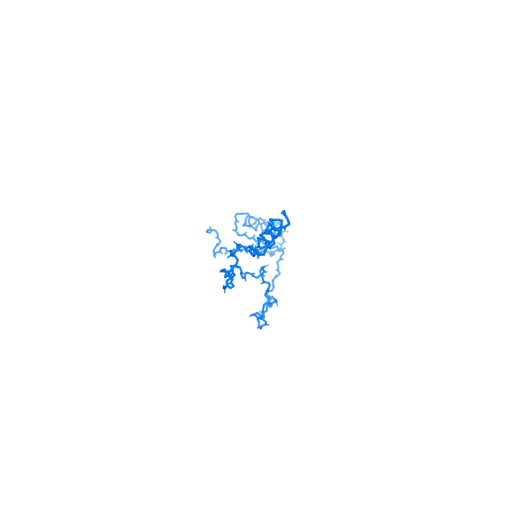-15.160 2.049 13.991 1.00 98.06 87 ALA A CA 1
ATOM 657 C C . ALA A 1 87 ? -15.594 1.565 15.379 1.00 98.06 87 ALA A C 1
ATOM 659 O O . ALA A 1 87 ? -16.723 1.108 15.543 1.00 98.06 87 ALA A O 1
ATOM 660 N N . LYS A 1 88 ? -14.738 1.763 16.389 1.00 97.69 88 LYS A N 1
ATOM 661 C CA . LYS A 1 88 ? -15.055 1.459 17.786 1.00 97.69 88 LYS A CA 1
ATOM 662 C C . LYS A 1 88 ? -16.223 2.301 18.309 1.00 97.69 88 LYS A C 1
ATOM 664 O O . LYS A 1 88 ? -17.125 1.739 18.919 1.00 97.69 88 LYS A O 1
ATOM 669 N N . ASP A 1 89 ? -16.226 3.608 18.049 1.00 98.31 89 ASP A N 1
ATOM 670 C CA . ASP A 1 89 ? -17.281 4.530 18.503 1.00 98.31 89 ASP A CA 1
ATOM 671 C C . ASP A 1 89 ? -18.654 4.206 17.887 1.00 98.31 89 ASP A C 1
ATOM 673 O O . ASP A 1 89 ? -19.691 4.453 18.498 1.00 98.31 89 ASP A O 1
ATOM 677 N N . HIS A 1 90 ? -18.668 3.647 16.674 1.00 97.88 90 HIS A N 1
ATOM 678 C CA . HIS A 1 90 ? -19.880 3.257 15.955 1.00 97.88 90 HIS A CA 1
ATOM 679 C C . HIS A 1 90 ? -20.201 1.755 16.040 1.00 97.88 90 HIS A C 1
ATOM 681 O O . HIS A 1 90 ? -21.087 1.305 15.315 1.00 97.88 90 HIS A O 1
ATOM 687 N N . GLU A 1 91 ? -19.485 0.992 16.875 1.00 97.06 91 GLU A N 1
ATOM 688 C CA . GLU A 1 91 ? -19.637 -0.466 17.031 1.00 97.06 91 GLU A CA 1
ATOM 689 C C . GLU A 1 91 ? -19.592 -1.230 15.692 1.00 97.06 91 GLU A C 1
ATOM 691 O O . GLU A 1 91 ? -20.342 -2.176 15.450 1.00 97.06 91 GLU A O 1
ATOM 696 N N . LYS A 1 92 ? -18.701 -0.804 14.792 1.00 97.25 92 LYS A N 1
ATOM 697 C CA . LYS A 1 92 ? -18.462 -1.450 13.500 1.00 97.25 92 LYS A CA 1
ATOM 698 C C . LYS A 1 92 ? -17.146 -2.202 13.519 1.00 97.25 92 LYS A C 1
ATOM 700 O O . LYS A 1 92 ? -16.119 -1.672 13.935 1.00 97.25 92 LYS A O 1
ATOM 705 N N . GLU A 1 93 ? -17.168 -3.412 12.986 1.00 96.19 93 GLU A N 1
ATOM 706 C CA . GLU A 1 93 ? -15.954 -4.153 12.678 1.00 96.19 93 GLU A CA 1
ATOM 707 C C . GLU A 1 93 ? -15.496 -3.780 11.264 1.00 96.19 93 GLU A C 1
ATOM 709 O O . GLU A 1 93 ? -16.253 -3.934 10.307 1.00 96.19 93 GLU A O 1
ATOM 714 N N . ILE A 1 94 ? -14.282 -3.235 11.147 1.00 97.12 94 ILE A N 1
ATOM 715 C CA . ILE A 1 94 ? -13.637 -2.943 9.862 1.00 97.12 94 ILE A CA 1
ATOM 716 C C . ILE A 1 94 ? -12.205 -3.467 9.875 1.00 97.12 94 ILE A C 1
ATOM 718 O O . ILE A 1 94 ? -11.508 -3.399 10.892 1.00 97.12 94 ILE A O 1
ATOM 722 N N . ARG A 1 95 ? -11.736 -3.931 8.722 1.00 97.81 95 ARG A N 1
ATOM 723 C CA . ARG A 1 95 ? -10.355 -4.336 8.499 1.00 97.81 95 ARG A CA 1
ATOM 724 C C . ARG A 1 95 ? -9.591 -3.237 7.769 1.00 97.81 95 ARG A C 1
ATOM 726 O O . ARG A 1 95 ? -9.790 -3.012 6.575 1.00 97.81 95 ARG A O 1
ATOM 733 N N . VAL A 1 96 ? -8.674 -2.592 8.489 1.00 97.62 96 VAL A N 1
ATOM 734 C CA . VAL A 1 96 ? -7.756 -1.582 7.944 1.00 97.62 96 VAL A CA 1
ATOM 735 C C . VAL A 1 96 ? -6.379 -2.209 7.720 1.00 97.62 96 VAL A C 1
ATOM 737 O O . VAL A 1 96 ? -5.775 -2.730 8.656 1.00 97.62 96 VAL A O 1
ATOM 740 N N . MET A 1 97 ? -5.872 -2.150 6.488 1.00 97.31 97 MET A N 1
ATOM 741 C CA . MET A 1 97 ? -4.534 -2.618 6.115 1.00 97.31 97 MET A CA 1
ATOM 742 C C . MET A 1 97 ? -3.626 -1.424 5.809 1.00 97.31 97 MET A C 1
ATOM 744 O O . MET A 1 97 ? -3.905 -0.655 4.894 1.00 97.31 97 MET A O 1
ATOM 748 N N . LEU A 1 98 ? -2.528 -1.285 6.552 1.00 96.56 98 LEU A N 1
ATOM 749 C CA . LEU A 1 98 ? -1.510 -0.257 6.334 1.00 96.56 98 LEU A CA 1
ATOM 750 C C . LEU A 1 98 ? -0.263 -0.888 5.702 1.00 96.56 98 LEU A C 1
ATOM 752 O O . LEU A 1 98 ? 0.267 -1.861 6.231 1.00 96.56 98 LEU A O 1
ATOM 756 N N . LEU A 1 99 ? 0.207 -0.325 4.591 1.00 95.88 99 LEU A N 1
ATOM 757 C CA . LEU A 1 99 ? 1.396 -0.778 3.868 1.00 95.88 99 LEU A CA 1
ATOM 758 C C . LEU A 1 99 ? 2.473 0.304 3.912 1.00 95.88 99 LEU A C 1
ATOM 760 O O . LEU A 1 99 ? 2.202 1.446 3.558 1.00 95.88 99 LEU A O 1
ATOM 764 N N . GLU A 1 100 ? 3.699 -0.051 4.277 1.00 95.94 100 GLU A N 1
ATOM 765 C CA . GLU A 1 100 ? 4.854 0.853 4.281 1.00 95.94 100 GLU A CA 1
ATOM 766 C C . GLU A 1 100 ? 6.046 0.171 3.597 1.00 95.94 100 GLU A C 1
ATOM 768 O O . GLU A 1 100 ? 6.172 -1.053 3.623 1.00 95.94 100 GLU A O 1
ATOM 773 N N . LYS A 1 101 ? 6.879 0.960 2.912 1.00 95.00 101 LYS A N 1
ATOM 774 C CA . LYS A 1 101 ? 8.083 0.490 2.221 1.00 95.00 101 LYS A CA 1
ATOM 775 C C . LYS A 1 101 ? 9.288 0.418 3.162 1.00 95.00 101 LYS A C 1
ATOM 777 O O . LYS A 1 101 ? 10.177 -0.398 2.913 1.00 95.00 101 LYS A O 1
ATOM 782 N N . ALA A 1 102 ? 9.368 1.308 4.152 1.00 94.19 102 ALA A N 1
ATOM 783 C CA . ALA A 1 102 ? 10.407 1.272 5.174 1.00 94.19 102 ALA A CA 1
ATOM 784 C C . ALA A 1 102 ? 10.452 -0.103 5.862 1.00 94.19 102 ALA A C 1
ATOM 786 O O . ALA A 1 102 ? 9.449 -0.815 5.910 1.00 94.19 102 ALA A O 1
ATOM 787 N N . ALA A 1 103 ? 11.636 -0.485 6.348 1.00 94.00 103 ALA A N 1
ATOM 788 C CA . ALA A 1 103 ? 11.818 -1.762 7.037 1.00 94.00 103 ALA A CA 1
ATOM 789 C C . ALA A 1 103 ? 10.983 -1.823 8.324 1.00 94.00 103 ALA A C 1
ATOM 791 O O . ALA A 1 103 ? 10.368 -2.848 8.605 1.00 94.00 103 ALA A O 1
ATOM 792 N N . ASP A 1 104 ? 10.918 -0.692 9.027 1.00 91.62 104 ASP A N 1
ATOM 793 C CA . ASP A 1 104 ? 10.186 -0.508 10.269 1.00 91.62 104 ASP A CA 1
ATOM 794 C C . ASP A 1 104 ? 9.296 0.739 10.191 1.00 91.62 104 ASP A C 1
ATOM 796 O O . ASP A 1 104 ? 9.552 1.681 9.435 1.00 91.62 104 ASP A O 1
ATOM 800 N N . ILE A 1 105 ? 8.217 0.747 10.974 1.00 88.38 105 ILE A N 1
ATOM 801 C CA . ILE A 1 105 ? 7.301 1.887 11.046 1.00 88.38 105 ILE A CA 1
ATOM 802 C C . ILE A 1 105 ? 7.906 2.953 11.966 1.00 88.38 105 ILE A C 1
ATOM 804 O O . ILE A 1 105 ? 8.064 2.714 13.161 1.00 88.38 105 ILE A O 1
ATOM 808 N N . GLY A 1 106 ? 8.136 4.155 11.435 1.00 73.69 106 GLY A N 1
ATOM 809 C CA . GLY A 1 106 ? 8.485 5.335 12.234 1.00 73.69 106 GLY A CA 1
ATOM 810 C C . GLY A 1 106 ? 9.979 5.643 12.386 1.00 73.69 106 GLY A C 1
ATOM 811 O O . GLY A 1 106 ? 10.291 6.552 13.155 1.00 73.69 106 GLY A O 1
ATOM 812 N N . GLU A 1 107 ? 10.868 4.945 11.668 1.00 63.06 107 GLU A N 1
ATOM 813 C CA . GLU A 1 107 ? 12.261 5.387 11.440 1.00 63.06 107 GLU A CA 1
ATOM 814 C C . GLU A 1 107 ? 12.397 6.393 10.285 1.00 63.06 107 GLU A C 1
ATOM 816 O O . GLU A 1 107 ? 11.568 6.356 9.342 1.00 63.06 107 GLU A O 1
#

pLDDT: mean 81.46, std 19.34, range [44.38, 98.44]

InterPro domains:
  IPR036188 FAD/NAD(P)-binding domain superfamily [G3DSA:3.50.50.60] (49-107)
  IPR036188 FAD/NAD(P)-binding domain superfamily [SSF51905] (36-106)
  IPR040156 Electron transfer flavoprotein-ubiquinone oxidoreductase [PTHR10617] (28-106)

Radius of gyration: 36.84 Å; chains: 1; bounding box: 62×52×100 Å

Sequence (107 aa):
ETTIMALMVATTLLLRAARPVGDVVKTRRYLGSAAKRITTHYTVIPRETDSRWRDVDMERCADNADVVIVGGGPAGLAASIRLMQLAKDHEKEIRVMLLEKAADIGE